Protein AF-A0A2V9ZN91-F1 (afdb_monomer_lite)

Secondary structure (DSSP, 8-state):
---SEEEEEEE------SSSSEEEEEEEEEEEEEE-SSS--TT-EEEEEEEEE-TTS---SSSEEEHHHHHH--EEEEEEEEETTEEEEEEEEEEEESS--SS-S---S---

pLDDT: mean 89.39, std 10.94, range [40.94, 98.19]

Foldseek 3Di:
DFFQWKFKFFWDDADDDPDPFDKDKTKHFTCDTPGHPPQDDGGFIAIEIETEHDVPDDRDDLEYDYPVLVVQAGMKIFRWDDHPRYTYGQNSDMDGDPDDDHDDPDDDPDSD

Structure (mmCIF, N/CA/C/O backbone):
data_AF-A0A2V9ZN91-F1
#
_entry.id   AF-A0A2V9ZN91-F1
#
loop_
_atom_site.group_PDB
_atom_site.id
_atom_site.type_symbol
_atom_site.label_atom_id
_atom_site.label_alt_id
_atom_site.label_comp_id
_atom_site.label_asym_id
_atom_site.label_entity_id
_atom_site.label_seq_id
_atom_site.pdbx_PDB_ins_code
_atom_site.Cartn_x
_atom_site.Cartn_y
_atom_site.Cartn_z
_atom_site.occupancy
_atom_site.B_iso_or_equiv
_atom_site.auth_seq_id
_atom_site.auth_comp_id
_atom_site.auth_asym_id
_atom_site.auth_atom_id
_atom_site.pdbx_PDB_model_num
ATOM 1 N N . MET A 1 1 ? -18.724 -3.884 -6.535 1.00 58.50 1 MET A N 1
ATOM 2 C CA . MET A 1 1 ? -18.820 -3.804 -5.064 1.00 58.50 1 MET A CA 1
ATOM 3 C C . MET A 1 1 ? -17.786 -2.808 -4.570 1.00 58.50 1 MET A C 1
ATOM 5 O O . MET A 1 1 ? -16.633 -2.913 -4.956 1.00 58.50 1 MET A O 1
ATOM 9 N N . ARG A 1 2 ? -18.173 -1.859 -3.711 1.00 78.75 2 ARG A N 1
ATOM 10 C CA . ARG A 1 2 ? -17.245 -0.866 -3.146 1.00 78.75 2 ARG A CA 1
ATOM 11 C C . ARG A 1 2 ? -16.190 -1.568 -2.276 1.00 78.75 2 ARG A C 1
ATOM 13 O O . ARG A 1 2 ? -16.559 -2.391 -1.442 1.00 78.75 2 ARG A O 1
ATOM 20 N N . ALA A 1 3 ? -14.910 -1.227 -2.440 1.00 86.00 3 ALA A N 1
ATOM 21 C CA . ALA A 1 3 ? -13.831 -1.770 -1.609 1.00 86.00 3 ALA A CA 1
ATOM 22 C C . ALA A 1 3 ? -14.094 -1.540 -0.108 1.00 86.00 3 ALA A C 1
ATOM 24 O O . ALA A 1 3 ? -14.440 -0.402 0.253 1.00 86.00 3 ALA A O 1
ATOM 25 N N . PRO A 1 4 ? -13.960 -2.577 0.749 1.00 92.25 4 PRO A N 1
ATOM 26 C CA . PRO A 1 4 ? -14.258 -2.485 2.178 1.00 92.25 4 PRO A CA 1
ATOM 27 C C . PRO A 1 4 ? -13.273 -1.583 2.921 1.00 92.25 4 PRO A C 1
ATOM 29 O O . PRO A 1 4 ? -13.668 -0.924 3.882 1.00 92.25 4 PRO A O 1
ATOM 32 N N . PHE A 1 5 ? -12.029 -1.489 2.448 1.00 94.19 5 PHE A N 1
ATOM 33 C CA . PHE A 1 5 ? -10.984 -0.709 3.098 1.00 94.19 5 PHE A CA 1
ATOM 34 C C . PHE A 1 5 ? -10.509 0.440 2.213 1.00 94.19 5 PHE A C 1
ATOM 36 O O . PHE A 1 5 ? -10.327 0.280 1.005 1.00 94.19 5 PHE A O 1
ATOM 43 N N . HIS A 1 6 ? -10.284 1.594 2.832 1.00 94.94 6 HIS A N 1
ATOM 44 C CA . HIS A 1 6 ? -9.594 2.741 2.248 1.00 94.94 6 HIS A CA 1
ATOM 45 C C . HIS A 1 6 ? -8.701 3.327 3.326 1.00 94.94 6 HIS A C 1
ATOM 47 O O . HIS A 1 6 ? -9.199 3.823 4.340 1.00 94.94 6 HIS A O 1
ATOM 53 N N . VAL A 1 7 ? -7.394 3.193 3.139 1.00 96.31 7 VAL A N 1
ATOM 54 C CA . VAL A 1 7 ? -6.414 3.453 4.192 1.00 96.31 7 VAL A CA 1
ATOM 55 C C . VAL A 1 7 ? -5.182 4.150 3.652 1.00 96.31 7 VAL A C 1
ATOM 57 O O . VAL A 1 7 ? -4.840 3.999 2.480 1.00 96.31 7 VAL A O 1
ATOM 60 N N . GLN A 1 8 ? -4.484 4.840 4.549 1.00 97.75 8 GLN A N 1
ATOM 61 C CA . GLN A 1 8 ? -3.076 5.160 4.372 1.00 97.75 8 GLN A CA 1
ATOM 62 C C . GLN A 1 8 ? -2.249 4.340 5.343 1.00 97.75 8 GLN A C 1
ATOM 64 O O . GLN A 1 8 ? -2.615 4.197 6.513 1.00 97.75 8 GLN A O 1
ATOM 69 N N . PHE A 1 9 ? -1.109 3.844 4.885 1.00 97.62 9 PHE A N 1
ATOM 70 C CA . PHE A 1 9 ? -0.173 3.102 5.715 1.00 97.62 9 PHE A CA 1
ATOM 71 C C . PHE A 1 9 ? 1.257 3.589 5.501 1.00 97.62 9 PHE A C 1
ATOM 73 O O . PHE A 1 9 ? 1.661 3.967 4.402 1.00 97.62 9 PHE A O 1
ATOM 80 N N . HIS A 1 10 ? 2.016 3.610 6.592 1.00 97.88 10 HIS A N 1
ATOM 81 C CA . HIS A 1 10 ? 3.449 3.843 6.587 1.00 97.88 10 HIS A CA 1
ATOM 82 C C . HIS A 1 10 ? 4.148 2.552 6.182 1.00 97.88 10 HIS A C 1
ATOM 84 O O . HIS A 1 1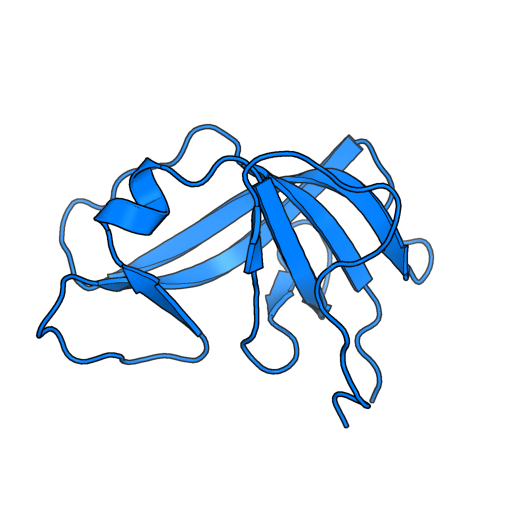0 ? 3.960 1.524 6.832 1.00 97.88 10 HIS A O 1
ATOM 90 N N . LEU A 1 11 ? 4.950 2.608 5.123 1.00 95.44 11 LEU A N 1
ATOM 91 C CA . LEU A 1 11 ? 5.698 1.459 4.636 1.00 95.44 11 LEU A CA 1
ATOM 92 C C . LEU A 1 11 ? 6.707 1.007 5.688 1.00 95.44 11 LEU A C 1
ATOM 94 O O . LEU A 1 11 ? 7.526 1.790 6.172 1.00 95.44 11 LEU A O 1
ATOM 98 N N . GLU A 1 12 ? 6.653 -0.278 6.023 1.00 90.12 12 GLU A N 1
ATOM 99 C CA . GLU A 1 12 ? 7.678 -0.902 6.851 1.00 90.12 12 GLU A CA 1
ATOM 100 C C . GLU A 1 12 ? 8.968 -1.101 6.036 1.00 90.12 12 GLU A C 1
ATOM 102 O O . GLU A 1 12 ? 9.062 -0.728 4.860 1.00 90.12 12 GLU A O 1
ATOM 107 N N . LYS A 1 13 ? 10.010 -1.655 6.671 1.00 84.50 13 LYS A N 1
ATOM 108 C CA . LYS A 1 13 ? 11.275 -1.936 5.988 1.00 84.50 13 LYS A CA 1
ATOM 109 C C . LYS A 1 13 ? 11.000 -2.793 4.748 1.00 84.50 13 LYS A C 1
ATOM 111 O O . LYS A 1 13 ? 10.555 -3.929 4.861 1.00 84.50 13 LYS A O 1
ATOM 116 N N . LYS A 1 14 ? 11.293 -2.227 3.581 1.00 85.06 14 LYS A N 1
ATOM 117 C CA . LYS A 1 14 ? 11.119 -2.880 2.286 1.00 85.06 14 LYS A CA 1
ATOM 118 C C . LYS A 1 14 ? 12.164 -3.969 2.116 1.00 85.06 14 LYS A C 1
ATOM 120 O O . LYS A 1 14 ? 13.351 -3.732 2.343 1.00 85.06 14 LYS A O 1
ATOM 125 N N . GLU A 1 15 ? 11.714 -5.141 1.701 1.00 80.31 15 GLU A N 1
ATOM 126 C CA . GLU A 1 15 ? 12.598 -6.186 1.208 1.00 80.31 15 GLU A CA 1
ATOM 127 C C . GLU A 1 15 ? 12.852 -5.919 -0.275 1.00 80.31 15 GLU A C 1
ATOM 129 O O . GLU A 1 15 ? 11.922 -5.910 -1.082 1.00 80.31 15 GLU A O 1
ATOM 134 N N . GLU A 1 16 ? 14.104 -5.637 -0.630 1.00 81.12 16 GLU A N 1
ATOM 135 C CA . GLU A 1 16 ? 14.487 -5.495 -2.032 1.00 81.12 16 GLU A CA 1
ATOM 136 C C . GLU A 1 16 ? 14.537 -6.881 -2.688 1.00 81.12 16 GLU A C 1
ATOM 138 O O . GLU A 1 16 ? 15.165 -7.798 -2.144 1.00 81.12 16 GLU A O 1
ATOM 143 N N . PRO A 1 17 ? 13.891 -7.069 -3.850 1.00 86.81 17 PRO A N 1
ATOM 144 C CA . PRO A 1 17 ? 13.946 -8.345 -4.537 1.00 86.81 17 PRO A CA 1
ATOM 145 C C . PRO A 1 17 ? 15.327 -8.565 -5.158 1.00 86.81 17 PRO A C 1
ATOM 147 O O . PRO A 1 17 ? 16.000 -7.639 -5.602 1.00 86.81 17 PRO A O 1
ATOM 150 N N . LEU A 1 18 ? 15.724 -9.833 -5.276 1.00 87.50 18 LEU A N 1
ATOM 151 C CA . LEU A 1 18 ? 16.997 -10.218 -5.897 1.00 87.50 18 LEU A CA 1
ATOM 152 C C . LEU A 1 18 ? 17.069 -9.889 -7.399 1.00 87.50 18 LEU A C 1
ATOM 154 O O . LEU A 1 18 ? 18.160 -9.878 -7.969 1.00 87.50 18 LEU A O 1
ATOM 158 N N . ARG A 1 19 ? 15.918 -9.705 -8.059 1.00 90.19 19 ARG A N 1
ATOM 159 C CA . ARG A 1 19 ? 15.798 -9.412 -9.492 1.00 90.19 19 ARG A CA 1
ATOM 160 C C . ARG A 1 19 ? 14.620 -8.480 -9.751 1.00 90.19 19 ARG A C 1
ATOM 162 O O . ARG A 1 19 ? 13.594 -8.573 -9.080 1.00 90.19 19 ARG A O 1
ATOM 169 N N . ILE A 1 20 ? 14.778 -7.624 -10.754 1.00 91.06 20 ILE A N 1
ATOM 170 C CA . ILE A 1 20 ? 13.753 -6.715 -11.270 1.00 91.06 20 ILE A CA 1
ATOM 171 C C . ILE A 1 20 ? 13.701 -6.930 -12.795 1.00 91.06 20 ILE A C 1
ATOM 173 O O . ILE A 1 20 ? 14.775 -7.043 -13.396 1.00 91.06 20 ILE A O 1
ATOM 177 N N . PRO A 1 21 ? 12.509 -7.038 -13.404 1.00 93.00 21 PRO A N 1
ATOM 178 C CA . PRO A 1 21 ? 11.201 -6.879 -12.770 1.00 93.00 21 PRO A CA 1
ATOM 179 C C . PRO A 1 21 ? 10.724 -8.135 -12.007 1.00 93.00 21 PRO A C 1
ATOM 181 O O . PRO A 1 21 ? 11.168 -9.250 -12.295 1.00 93.00 21 PRO A O 1
ATOM 184 N N . SER A 1 22 ? 9.891 -7.959 -10.975 1.00 92.69 22 SER A N 1
ATOM 185 C CA . SER A 1 22 ? 9.359 -9.061 -10.149 1.00 92.69 22 SER A CA 1
ATOM 186 C C . SER A 1 22 ? 8.117 -8.684 -9.332 1.00 92.69 22 SER A C 1
ATOM 188 O O . SER A 1 22 ? 7.865 -7.511 -9.054 1.00 92.69 22 SER A O 1
ATOM 190 N N . ASP A 1 23 ? 7.359 -9.700 -8.904 1.00 92.06 23 ASP A N 1
ATOM 191 C CA . ASP A 1 23 ? 6.293 -9.542 -7.913 1.00 92.06 23 ASP A CA 1
ATOM 192 C C . ASP A 1 23 ? 6.881 -9.335 -6.515 1.00 92.06 23 ASP A C 1
ATOM 194 O O . ASP A 1 23 ? 7.672 -10.148 -6.027 1.00 92.06 23 ASP A O 1
ATOM 198 N N . ILE A 1 24 ? 6.424 -8.287 -5.834 1.00 92.06 24 ILE A N 1
ATOM 199 C C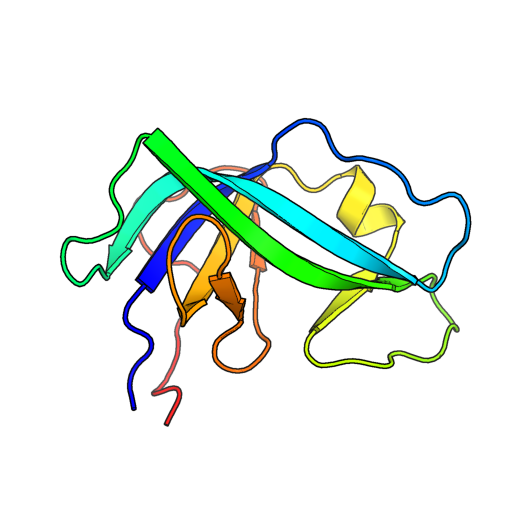A . ILE A 1 24 ? 6.780 -7.995 -4.445 1.00 92.06 24 ILE A CA 1
ATOM 200 C C . ILE A 1 24 ? 5.530 -7.783 -3.593 1.00 92.06 24 ILE A C 1
ATOM 202 O O . ILE A 1 24 ? 4.454 -7.477 -4.105 1.00 92.06 24 ILE A O 1
ATOM 206 N N . PHE A 1 25 ? 5.682 -7.893 -2.274 1.00 92.62 25 PHE A N 1
ATOM 207 C CA . PHE A 1 25 ? 4.684 -7.390 -1.335 1.00 92.62 25 PHE A CA 1
ATOM 208 C C . PHE A 1 25 ? 5.040 -5.969 -0.912 1.00 92.62 25 PHE A C 1
ATOM 210 O O . PHE A 1 25 ? 6.098 -5.734 -0.329 1.00 92.62 25 PHE A O 1
ATOM 217 N N . LEU A 1 26 ? 4.125 -5.037 -1.156 1.00 92.69 26 LEU A N 1
ATOM 218 C CA . LEU A 1 26 ? 4.173 -3.707 -0.573 1.00 92.69 26 LEU A CA 1
ATOM 219 C C . LEU A 1 26 ? 3.285 -3.695 0.667 1.00 92.69 26 LEU A C 1
ATOM 221 O O . LEU A 1 26 ? 2.114 -4.061 0.592 1.00 92.69 26 LEU A O 1
ATOM 225 N N . GLY A 1 27 ? 3.832 -3.294 1.810 1.00 94.62 27 GLY A N 1
ATOM 226 C CA . GLY A 1 27 ? 3.085 -3.329 3.058 1.00 94.62 27 GLY A CA 1
ATOM 227 C C . GLY A 1 27 ? 3.661 -2.456 4.155 1.00 94.62 27 GLY A C 1
ATOM 228 O O . GLY A 1 27 ? 4.775 -1.933 4.061 1.00 94.62 27 GLY A O 1
ATOM 229 N N . GLY A 1 28 ? 2.866 -2.300 5.202 1.00 96.44 28 GLY A N 1
ATOM 230 C CA . GLY A 1 28 ? 3.262 -1.593 6.400 1.00 96.44 28 GLY A CA 1
ATOM 231 C C . GLY A 1 28 ? 2.111 -1.360 7.369 1.00 96.44 28 GLY A C 1
ATOM 232 O O . GLY A 1 28 ? 1.107 -2.072 7.340 1.00 96.44 28 GLY A O 1
ATOM 233 N N . GLN A 1 29 ? 2.280 -0.376 8.248 1.00 98.19 29 GLN A N 1
ATOM 234 C CA . GLN A 1 29 ? 1.358 -0.101 9.345 1.00 98.19 29 GLN A CA 1
ATOM 235 C C . GLN A 1 29 ? 0.346 0.979 8.961 1.00 98.19 29 GLN A C 1
ATOM 237 O O . GLN A 1 29 ? 0.730 2.071 8.543 1.00 98.19 29 GLN A O 1
ATOM 242 N N . VAL A 1 30 ? -0.941 0.707 9.145 1.00 98.06 30 VAL A N 1
ATOM 243 C CA . VAL A 1 30 ? -2.036 1.649 8.906 1.00 98.06 30 VAL A CA 1
ATOM 244 C C . VAL A 1 30 ? -1.900 2.857 9.831 1.00 98.06 30 VAL A C 1
ATOM 246 O O . VAL A 1 30 ? -1.783 2.725 11.049 1.00 98.06 30 VAL A O 1
ATOM 249 N N . VAL A 1 31 ? -1.925 4.051 9.240 1.00 98.12 31 VAL A N 1
ATOM 250 C CA . VAL A 1 31 ? -1.828 5.344 9.938 1.00 98.12 31 VAL A CA 1
ATOM 251 C C . VAL A 1 31 ? -3.089 6.195 9.789 1.00 98.12 31 VAL A C 1
ATOM 253 O O . VAL A 1 31 ? -3.315 7.094 10.605 1.00 98.12 31 VAL A O 1
ATOM 256 N N . ARG A 1 3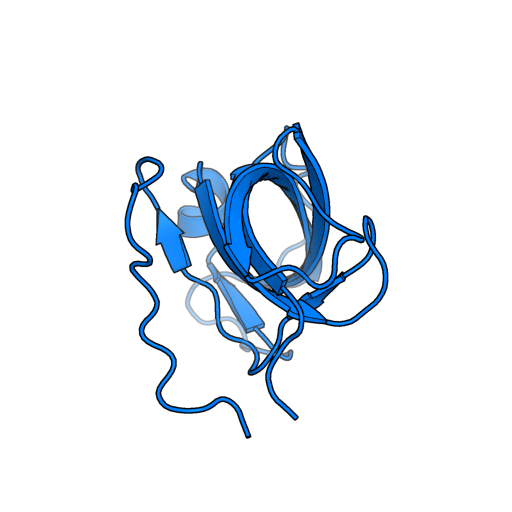2 ? -3.912 5.923 8.767 1.00 97.62 32 ARG A N 1
ATOM 257 C CA . ARG A 1 32 ? -5.227 6.542 8.553 1.00 97.62 32 ARG A CA 1
ATOM 258 C C . ARG A 1 32 ? -6.205 5.527 7.980 1.00 97.62 32 ARG A C 1
ATOM 260 O O . ARG A 1 32 ? -5.842 4.741 7.108 1.00 97.62 32 ARG A O 1
ATOM 267 N N . VAL A 1 33 ? -7.452 5.598 8.437 1.00 96.62 33 VAL A N 1
ATOM 268 C CA . VAL A 1 33 ? -8.570 4.795 7.940 1.00 96.62 33 VAL A CA 1
ATOM 269 C C . VAL A 1 33 ? -9.683 5.739 7.505 1.00 96.62 33 VAL A C 1
ATOM 271 O O . VAL A 1 33 ? -10.288 6.412 8.334 1.00 96.62 33 VAL A O 1
ATOM 274 N N . PHE A 1 34 ? -9.964 5.776 6.207 1.00 94.56 34 PHE A N 1
ATOM 275 C CA . PHE A 1 34 ? -11.075 6.537 5.626 1.00 94.56 34 PHE A CA 1
ATOM 276 C C . PHE A 1 34 ? -12.317 5.664 5.421 1.00 94.56 34 PHE A C 1
ATOM 278 O O . PHE A 1 34 ? -13.444 6.157 5.378 1.00 94.56 34 PHE A O 1
ATOM 285 N N . ARG A 1 35 ? -12.120 4.347 5.293 1.00 93.56 35 ARG A N 1
ATOM 286 C CA . ARG A 1 35 ? -13.188 3.345 5.247 1.00 93.56 35 ARG A CA 1
ATOM 287 C C . ARG A 1 35 ? -12.697 2.019 5.808 1.00 93.56 35 ARG A C 1
ATOM 289 O O . ARG A 1 35 ? -11.597 1.586 5.473 1.00 93.56 35 ARG A O 1
ATOM 296 N N . SER A 1 36 ? -13.540 1.375 6.606 1.00 93.75 36 SER A N 1
ATOM 297 C CA . SER A 1 36 ? -13.332 0.025 7.124 1.00 93.75 36 SER A CA 1
ATOM 298 C C . SER A 1 36 ? -14.683 -0.645 7.371 1.00 93.75 36 SER A C 1
ATOM 300 O O . SER A 1 36 ? -15.689 0.037 7.572 1.00 93.75 36 SER A O 1
ATOM 302 N N . ASP A 1 37 ? -14.700 -1.975 7.361 1.00 94.19 37 ASP A N 1
ATOM 303 C CA . ASP A 1 37 ? -15.836 -2.796 7.792 1.00 94.19 37 ASP A CA 1
ATOM 304 C C . ASP A 1 37 ? -15.682 -3.313 9.237 1.00 94.19 37 ASP A C 1
ATOM 306 O O . ASP A 1 37 ? -16.435 -4.183 9.670 1.00 94.19 37 ASP A O 1
ATOM 310 N N . GLY A 1 38 ? -14.708 -2.772 9.978 1.00 93.75 38 GLY A N 1
ATOM 311 C CA . GLY A 1 38 ? -14.396 -3.141 11.360 1.00 93.75 38 GLY A CA 1
ATOM 312 C C . GLY A 1 38 ? -13.272 -4.171 11.501 1.00 93.75 38 GLY A C 1
ATOM 313 O O . GLY A 1 38 ? -12.865 -4.459 12.618 1.00 93.75 38 GLY A O 1
ATOM 314 N N . ARG A 1 39 ? -12.743 -4.719 10.397 1.00 95.56 39 ARG A N 1
ATOM 315 C CA . ARG A 1 39 ? -11.610 -5.668 10.425 1.00 95.56 39 ARG A CA 1
ATOM 316 C C . ARG A 1 39 ? -10.230 -5.012 10.346 1.00 95.56 39 ARG A C 1
ATOM 318 O O . ARG A 1 39 ? -9.233 -5.726 10.378 1.00 95.56 39 ARG A O 1
ATOM 325 N N . LEU A 1 40 ? -10.180 -3.696 10.157 1.00 95.00 40 LEU A N 1
ATOM 326 C CA . LEU A 1 40 ? -8.940 -2.948 9.992 1.00 95.00 40 LEU A CA 1
ATOM 327 C C . LEU A 1 40 ? -9.025 -1.599 10.704 1.00 95.00 40 LEU A C 1
ATOM 329 O O . LEU A 1 40 ? -9.952 -0.823 10.444 1.00 95.00 40 LEU A O 1
ATOM 333 N N . GLU A 1 41 ? -8.038 -1.321 11.548 1.00 96.44 41 GLU A N 1
ATOM 334 C CA . GLU A 1 41 ? -7.911 -0.112 12.357 1.00 96.44 41 GLU A CA 1
ATOM 335 C C . GLU A 1 41 ? -6.513 0.523 12.226 1.00 96.44 41 GLU A C 1
ATOM 337 O O . GLU A 1 41 ? -5.574 -0.043 11.662 1.00 96.44 41 GLU A O 1
ATOM 342 N N . SER A 1 42 ? -6.361 1.746 12.739 1.00 96.88 42 SER A N 1
ATOM 343 C CA . SER A 1 42 ? -5.052 2.402 12.822 1.00 96.88 42 SER A CA 1
ATOM 344 C C . SER A 1 42 ? -4.115 1.611 13.737 1.00 96.88 42 SER A C 1
ATOM 346 O O . SER A 1 42 ? -4.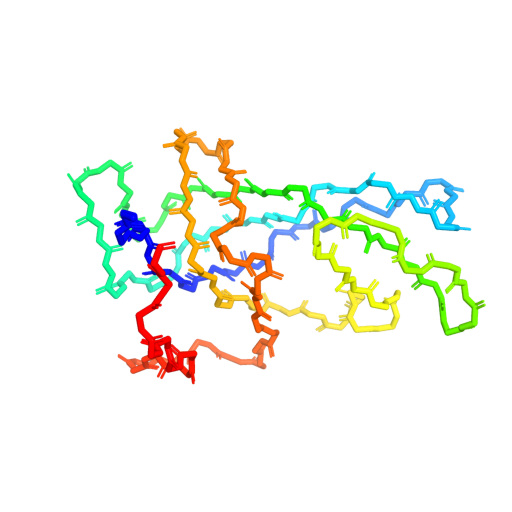465 1.307 14.872 1.00 96.88 42 SER A O 1
ATOM 348 N N . GLY A 1 43 ? -2.897 1.342 13.271 1.00 97.06 43 GLY A N 1
ATOM 349 C CA . GLY A 1 43 ? -1.930 0.489 13.964 1.00 97.06 43 GLY A CA 1
ATOM 350 C C . GLY A 1 43 ? -1.859 -0.938 13.423 1.00 97.06 43 GLY A C 1
ATOM 351 O O . GLY A 1 43 ? -0.832 -1.588 13.619 1.00 97.06 43 GLY A O 1
ATOM 352 N N . ASP A 1 44 ? -2.874 -1.398 12.689 1.00 97.50 44 ASP A N 1
ATOM 353 C CA . ASP A 1 44 ? -2.841 -2.712 12.050 1.00 97.50 44 ASP A CA 1
ATOM 354 C C . ASP A 1 44 ? -1.849 -2.760 10.889 1.00 97.50 44 ASP A C 1
ATOM 356 O O . ASP A 1 44 ? -1.451 -1.739 10.325 1.00 97.50 44 ASP A O 1
ATOM 360 N N . ARG A 1 45 ? -1.460 -3.974 10.498 1.00 97.00 45 ARG A N 1
ATOM 361 C CA . ARG A 1 45 ? -0.618 -4.204 9.323 1.00 97.00 45 ARG A CA 1
ATOM 362 C C . ARG A 1 45 ? -1.451 -4.570 8.111 1.00 97.00 45 ARG A C 1
ATOM 364 O O . ARG A 1 45 ? -2.395 -5.349 8.208 1.00 97.00 45 ARG A O 1
ATOM 371 N N . VAL A 1 46 ? -1.019 -4.080 6.958 1.00 96.62 46 VAL A N 1
ATOM 372 C CA . VAL A 1 46 ? -1.529 -4.494 5.651 1.00 96.62 46 VAL A CA 1
ATOM 373 C C . VAL A 1 46 ? -0.382 -4.708 4.684 1.00 96.62 46 VAL A C 1
ATOM 375 O O . VAL A 1 46 ? 0.648 -4.038 4.759 1.00 96.62 46 VAL A O 1
ATOM 378 N N . ARG A 1 47 ? -0.571 -5.622 3.740 1.00 95.50 47 ARG A N 1
ATOM 379 C CA . ARG A 1 47 ? 0.276 -5.756 2.562 1.00 95.50 47 ARG A CA 1
ATOM 380 C C . ARG A 1 47 ? -0.529 -6.256 1.373 1.00 95.50 47 ARG A C 1
ATOM 382 O O . ARG A 1 47 ? -1.525 -6.948 1.550 1.00 95.50 47 ARG A O 1
ATOM 389 N N . PHE A 1 48 ? -0.066 -5.944 0.174 1.00 93.31 48 PHE A N 1
ATOM 390 C CA . PHE A 1 48 ? -0.619 -6.449 -1.080 1.00 93.31 48 PHE A CA 1
ATOM 391 C C . PHE A 1 48 ? 0.494 -6.644 -2.107 1.00 93.31 48 PHE A C 1
ATOM 393 O O . PHE A 1 48 ? 1.597 -6.114 -1.960 1.00 93.31 48 PHE A O 1
ATOM 400 N N . LYS A 1 49 ? 0.215 -7.434 -3.145 1.00 92.69 49 LYS A N 1
ATOM 401 C CA . LYS A 1 49 ? 1.172 -7.680 -4.226 1.00 92.69 49 LYS A CA 1
ATOM 402 C C . LYS A 1 49 ? 1.154 -6.557 -5.257 1.00 92.69 49 LYS A C 1
ATOM 404 O O . LYS A 1 49 ? 0.078 -6.093 -5.630 1.00 92.69 49 LYS A O 1
ATOM 409 N N . ILE A 1 50 ? 2.333 -6.188 -5.745 1.00 92.38 50 ILE A N 1
ATOM 410 C CA . ILE A 1 50 ? 2.525 -5.306 -6.901 1.00 92.38 50 ILE A CA 1
ATOM 411 C C . ILE A 1 50 ? 3.689 -5.790 -7.756 1.00 92.38 50 ILE A C 1
ATOM 413 O O . ILE A 1 50 ? 4.571 -6.505 -7.274 1.00 92.38 50 ILE A O 1
ATOM 417 N N . TRP A 1 51 ? 3.722 -5.319 -8.996 1.00 93.81 51 TRP A N 1
ATOM 418 C CA . TRP A 1 51 ? 4.857 -5.490 -9.887 1.00 93.81 51 TRP A CA 1
ATOM 419 C C . TRP A 1 51 ? 5.898 -4.388 -9.675 1.00 93.81 51 TRP A C 1
ATOM 421 O O . TRP A 1 51 ? 5.602 -3.202 -9.828 1.00 93.81 51 TRP A O 1
ATOM 431 N N . LEU A 1 52 ? 7.126 -4.756 -9.321 1.00 93.00 52 LEU A N 1
ATOM 432 C CA . LEU A 1 52 ? 8.259 -3.835 -9.272 1.00 93.00 52 LEU A CA 1
ATOM 433 C C . LEU A 1 52 ? 9.010 -3.893 -10.600 1.00 93.00 52 LEU A C 1
ATOM 435 O O . LEU A 1 52 ? 9.442 -4.970 -11.007 1.00 93.00 52 LEU A O 1
ATOM 439 N N . CYS A 1 53 ? 9.222 -2.749 -11.247 1.00 94.06 53 CYS A N 1
ATOM 440 C CA . CYS A 1 53 ? 9.894 -2.690 -12.548 1.00 94.06 53 CYS A CA 1
ATOM 441 C C . CYS A 1 53 ? 10.796 -1.454 -12.720 1.00 94.06 53 CYS A C 1
ATOM 443 O O . CYS A 1 53 ? 10.792 -0.533 -11.898 1.00 94.06 53 CYS A O 1
ATOM 445 N N . GLN A 1 54 ? 11.607 -1.437 -13.778 1.00 93.44 54 GLN A N 1
ATOM 446 C CA . GLN A 1 54 ? 12.377 -0.279 -14.240 1.00 93.44 54 GLN A CA 1
ATOM 447 C C . GLN A 1 54 ? 11.662 0.433 -15.402 1.00 93.44 54 GLN A C 1
ATOM 449 O O . GLN A 1 54 ? 10.831 -0.167 -16.087 1.00 93.44 54 GLN A O 1
ATOM 454 N N . PRO A 1 55 ? 11.996 1.706 -15.687 1.00 90.25 55 PRO A N 1
ATOM 455 C CA . PRO A 1 55 ? 11.559 2.353 -16.918 1.00 90.25 55 PRO A CA 1
ATOM 456 C C . PRO A 1 55 ? 11.988 1.546 -18.153 1.00 90.25 55 PRO A C 1
ATOM 458 O O . PRO A 1 55 ? 13.174 1.286 -18.348 1.00 90.25 55 PRO A O 1
ATOM 461 N N . GLY A 1 56 ? 11.023 1.183 -18.998 1.00 89.12 56 GLY A N 1
ATOM 462 C CA . GLY A 1 56 ? 11.252 0.385 -20.207 1.00 89.12 56 GLY A CA 1
ATOM 463 C C . GLY A 1 56 ? 11.009 -1.118 -20.043 1.00 89.12 56 GLY A C 1
ATOM 464 O O . GLY A 1 56 ? 10.923 -1.806 -21.057 1.00 89.12 56 GLY A O 1
ATOM 465 N N . ASP A 1 57 ? 10.838 -1.614 -18.814 1.00 89.06 57 ASP A N 1
ATOM 466 C CA . ASP A 1 57 ? 10.361 -2.977 -18.580 1.00 89.06 57 ASP A CA 1
ATOM 467 C C . ASP A 1 57 ? 8.878 -3.112 -18.950 1.00 89.06 57 ASP A C 1
ATOM 469 O O . ASP A 1 57 ? 8.102 -2.150 -18.904 1.00 89.06 57 ASP A O 1
ATOM 473 N N . GLU A 1 58 ? 8.463 -4.339 -19.261 1.00 84.88 58 GLU A N 1
ATOM 474 C CA . GLU A 1 58 ? 7.050 -4.655 -19.431 1.00 84.88 58 GLU A CA 1
ATOM 475 C C . GLU A 1 58 ? 6.306 -4.482 -18.094 1.00 84.88 58 GLU A C 1
ATOM 477 O O . GLU A 1 58 ? 6.676 -5.043 -17.056 1.00 84.88 58 GLU A O 1
ATOM 482 N N . GLN A 1 59 ? 5.249 -3.670 -18.114 1.00 84.44 59 GLN A N 1
ATOM 483 C CA . GLN A 1 59 ? 4.391 -3.407 -16.960 1.00 84.44 59 GLN A CA 1
ATOM 484 C C . GLN A 1 59 ? 3.348 -4.519 -16.858 1.00 84.44 59 GLN A C 1
ATOM 486 O O . GLN A 1 59 ? 2.202 -4.368 -17.277 1.00 84.44 59 GLN A O 1
ATOM 491 N N . THR A 1 60 ? 3.771 -5.672 -16.351 1.00 74.62 60 THR A N 1
ATOM 492 C CA . THR A 1 60 ? 2.904 -6.840 -16.196 1.00 74.62 60 THR A CA 1
ATOM 493 C C . THR A 1 60 ? 2.323 -6.893 -14.795 1.00 74.62 60 THR A C 1
ATOM 495 O O . THR A 1 60 ? 3.062 -6.839 -13.823 1.00 74.62 60 THR A O 1
ATOM 498 N N . GLY A 1 61 ? 1.011 -7.070 -14.674 1.00 68.50 61 GLY A N 1
ATOM 499 C CA . GLY A 1 61 ? 0.350 -7.259 -13.387 1.00 68.50 61 GLY A CA 1
ATOM 500 C C . GLY A 1 61 ? -0.736 -6.222 -13.119 1.00 68.50 61 GLY A C 1
ATOM 501 O O . GLY A 1 61 ? -0.930 -5.305 -13.913 1.00 68.50 61 GLY A O 1
ATOM 502 N N . PRO A 1 62 ? -1.478 -6.396 -12.016 1.00 73.00 62 PRO A N 1
ATOM 503 C CA . PRO A 1 62 ? -2.599 -5.533 -11.684 1.00 73.00 62 PRO A CA 1
ATOM 504 C C . PRO A 1 62 ? -2.159 -4.077 -11.511 1.00 73.00 62 PRO A C 1
ATOM 506 O O . PRO A 1 62 ? -2.671 -3.192 -12.184 1.00 73.00 62 PRO A O 1
ATOM 509 N N . ALA A 1 63 ? -1.165 -3.848 -10.654 1.00 88.38 63 ALA A N 1
ATOM 510 C CA . ALA A 1 63 ? -0.584 -2.544 -10.374 1.00 88.38 63 ALA A CA 1
ATOM 511 C C . ALA A 1 63 ? 0.941 -2.661 -10.363 1.00 88.38 63 ALA A C 1
ATOM 513 O O . ALA A 1 63 ? 1.478 -3.707 -9.979 1.00 88.38 63 ALA A O 1
ATOM 514 N N . PHE A 1 64 ? 1.635 -1.586 -10.731 1.00 91.50 64 PHE A N 1
ATOM 515 C CA . PHE A 1 64 ? 3.093 -1.556 -10.751 1.00 91.50 64 PHE A CA 1
ATOM 516 C C . PHE A 1 64 ? 3.660 -0.329 -10.039 1.00 91.50 64 PHE A C 1
ATOM 518 O O . PHE A 1 64 ? 2.991 0.688 -9.861 1.00 91.50 64 PHE A O 1
ATOM 525 N N . ILE A 1 65 ? 4.926 -0.425 -9.650 1.00 91.75 65 ILE A N 1
ATOM 526 C CA . ILE A 1 65 ? 5.721 0.695 -9.161 1.00 91.75 65 ILE A CA 1
ATOM 527 C C . ILE A 1 65 ? 7.107 0.645 -9.801 1.00 91.75 65 ILE A C 1
ATOM 529 O O . ILE A 1 65 ? 7.724 -0.416 -9.905 1.00 91.75 65 ILE A O 1
ATOM 533 N N . HIS A 1 66 ? 7.627 1.801 -10.208 1.00 92.69 66 HIS A N 1
ATOM 534 C CA . HIS A 1 66 ? 9.019 1.879 -10.638 1.00 92.69 66 HIS A CA 1
ATOM 535 C C . HIS A 1 66 ? 9.961 1.796 -9.438 1.00 92.69 66 HIS A C 1
ATOM 537 O O . HIS A 1 66 ? 9.682 2.384 -8.391 1.00 92.69 66 HIS A O 1
ATOM 543 N N . HIS A 1 67 ? 11.108 1.142 -9.608 1.00 92.06 67 HIS A N 1
ATOM 544 C CA . HIS A 1 67 ? 12.097 0.944 -8.548 1.00 92.06 67 HIS A CA 1
ATOM 545 C C . HIS A 1 67 ? 12.489 2.237 -7.816 1.00 92.06 67 HIS A C 1
ATOM 547 O O . HIS A 1 67 ? 12.487 2.276 -6.590 1.00 92.06 67 HIS A O 1
ATOM 553 N N . ASP A 1 68 ? 12.732 3.332 -8.537 1.00 91.44 68 ASP A N 1
ATOM 554 C CA . ASP A 1 68 ? 13.086 4.613 -7.913 1.00 91.44 68 ASP A CA 1
ATOM 555 C C . ASP A 1 68 ? 11.964 5.182 -7.031 1.00 91.44 68 ASP A C 1
ATOM 557 O O . ASP A 1 68 ? 12.226 5.730 -5.954 1.00 91.44 68 ASP A O 1
ATOM 561 N N . ALA A 1 69 ? 10.710 5.043 -7.472 1.00 90.50 69 ALA A N 1
ATOM 562 C CA . ALA A 1 69 ? 9.542 5.446 -6.696 1.00 90.50 69 ALA A CA 1
ATOM 563 C C . ALA A 1 69 ? 9.355 4.522 -5.487 1.00 90.50 69 ALA A C 1
ATOM 565 O O . ALA A 1 69 ? 9.139 5.006 -4.375 1.00 90.50 69 ALA A O 1
ATOM 566 N N . PHE A 1 70 ? 9.528 3.212 -5.681 1.00 91.81 70 PHE A N 1
ATOM 567 C CA . PHE A 1 70 ? 9.506 2.222 -4.613 1.00 91.81 70 PHE A CA 1
ATOM 568 C C . PHE A 1 70 ? 10.519 2.552 -3.532 1.00 91.81 70 PHE A C 1
ATOM 570 O O . PHE A 1 70 ? 10.126 2.654 -2.379 1.00 91.81 70 PHE A O 1
ATOM 577 N N . THR A 1 71 ? 11.781 2.812 -3.868 1.00 90.31 71 THR A N 1
ATOM 578 C CA . THR A 1 71 ? 12.831 3.117 -2.887 1.00 90.31 71 THR A CA 1
ATOM 579 C C . THR A 1 71 ? 12.498 4.363 -2.066 1.00 90.31 71 THR A C 1
ATOM 581 O O . THR A 1 71 ? 12.688 4.378 -0.847 1.00 90.31 71 THR A O 1
ATOM 584 N N . ARG A 1 72 ? 11.911 5.388 -2.696 1.00 90.88 72 ARG A N 1
ATOM 585 C CA . ARG A 1 72 ? 11.577 6.670 -2.051 1.00 90.88 72 ARG A CA 1
ATOM 586 C C . ARG A 1 72 ? 10.252 6.674 -1.292 1.00 90.88 72 ARG A C 1
ATOM 588 O O . ARG A 1 72 ? 10.081 7.526 -0.421 1.00 9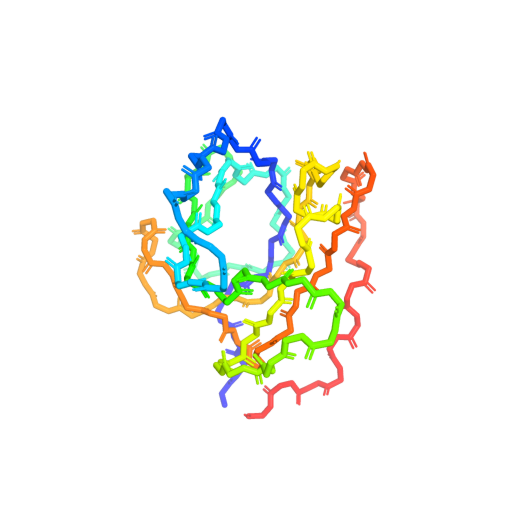0.88 72 ARG A O 1
ATOM 595 N N . ALA A 1 73 ? 9.335 5.759 -1.605 1.00 92.69 73 ALA A N 1
ATOM 596 C CA . ALA A 1 73 ? 8.005 5.722 -1.009 1.00 92.69 73 ALA A CA 1
ATOM 597 C C . ALA A 1 73 ? 8.077 5.635 0.524 1.00 92.69 73 ALA A C 1
ATOM 599 O O . ALA A 1 73 ? 8.889 4.897 1.077 1.00 92.69 73 ALA A O 1
ATOM 600 N N . ARG A 1 74 ? 7.234 6.373 1.237 1.00 95.19 74 ARG A N 1
ATOM 601 C CA . ARG A 1 74 ? 7.164 6.290 2.709 1.00 95.19 74 ARG A CA 1
ATOM 602 C C . ARG A 1 74 ? 5.772 5.944 3.175 1.00 95.19 74 ARG A C 1
ATOM 604 O O . ARG A 1 74 ? 5.613 5.157 4.097 1.00 95.19 74 ARG A O 1
ATOM 611 N N . TYR A 1 75 ? 4.785 6.505 2.501 1.00 96.81 75 TYR A N 1
ATOM 612 C CA . TYR A 1 75 ? 3.388 6.274 2.779 1.00 96.81 75 TYR A CA 1
ATOM 613 C C . TYR A 1 75 ? 2.693 5.880 1.490 1.00 96.81 75 TYR A C 1
ATOM 615 O O . TYR A 1 75 ? 3.126 6.264 0.400 1.00 96.81 75 TYR A O 1
ATOM 623 N N . VAL A 1 76 ? 1.631 5.105 1.632 1.00 96.38 76 VAL A N 1
ATOM 624 C CA . VAL A 1 76 ? 0.775 4.706 0.523 1.00 96.38 76 VAL A CA 1
ATOM 625 C C . VAL A 1 76 ? -0.666 4.892 0.935 1.00 96.38 76 VAL A C 1
ATOM 627 O O . VAL A 1 76 ? -1.031 4.490 2.037 1.00 96.38 76 VAL A O 1
ATOM 630 N N . GLU A 1 77 ? -1.466 5.470 0.048 1.00 96.38 77 GLU A N 1
ATOM 631 C CA . G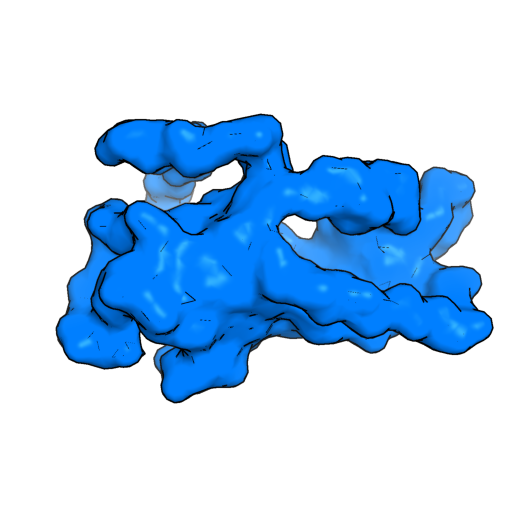LU A 1 77 ? -2.921 5.396 0.091 1.00 96.38 77 GLU A CA 1
ATOM 632 C C . GLU A 1 77 ? -3.400 4.295 -0.854 1.00 96.38 77 GLU A C 1
ATOM 634 O O . GLU A 1 77 ? -2.890 4.165 -1.967 1.00 96.38 77 GLU A O 1
ATOM 639 N N . ALA A 1 78 ? -4.351 3.476 -0.407 1.00 94.75 78 ALA A N 1
ATOM 640 C CA . ALA A 1 78 ? -4.914 2.418 -1.235 1.00 94.75 78 ALA A CA 1
ATOM 641 C C . ALA A 1 78 ? -6.354 2.074 -0.844 1.00 94.75 78 ALA A C 1
ATOM 643 O O . ALA A 1 78 ? -6.760 2.175 0.321 1.00 94.75 78 ALA A O 1
ATOM 644 N N . TYR A 1 79 ? -7.097 1.574 -1.830 1.00 93.88 79 TYR A N 1
ATOM 645 C CA . TYR A 1 79 ? -8.333 0.832 -1.613 1.00 93.88 79 TYR A CA 1
ATOM 646 C C . TYR A 1 79 ? -8.019 -0.660 -1.600 1.00 93.88 79 TYR A C 1
ATOM 648 O O . TYR A 1 79 ? -7.350 -1.153 -2.507 1.00 93.88 79 TYR A O 1
ATOM 656 N N . LEU A 1 80 ? -8.498 -1.384 -0.586 1.00 93.81 80 LEU A N 1
ATOM 657 C CA . LEU A 1 80 ? -8.146 -2.792 -0.393 1.00 93.81 80 LEU A CA 1
ATOM 658 C C . LEU A 1 80 ? -9.376 -3.696 -0.249 1.00 93.81 80 LEU A C 1
ATOM 660 O O . LEU A 1 80 ? -10.379 -3.320 0.365 1.00 93.81 80 LEU A O 1
ATOM 664 N N . HIS A 1 81 ? -9.252 -4.911 -0.784 1.00 92.94 81 HIS A N 1
ATOM 665 C CA . HIS A 1 81 ? -10.114 -6.070 -0.551 1.00 92.94 81 HIS A CA 1
ATOM 666 C C . HIS A 1 81 ? -9.366 -7.159 0.232 1.00 92.94 81 HIS A C 1
ATOM 668 O O . HIS A 1 81 ? -8.173 -7.044 0.513 1.00 92.94 81 HIS A O 1
ATOM 674 N N . GLY A 1 82 ? -10.079 -8.240 0.552 1.00 91.38 82 GLY A N 1
ATOM 675 C CA . GLY A 1 82 ? -9.499 -9.440 1.145 1.00 91.38 82 GLY A CA 1
ATOM 676 C C . GLY A 1 82 ? -9.577 -9.456 2.668 1.00 91.38 82 GLY A C 1
ATOM 677 O O . GLY A 1 82 ? -10.568 -9.008 3.262 1.00 91.38 82 GLY A O 1
ATOM 678 N N . GLN A 1 83 ? -8.550 -10.035 3.285 1.00 93.75 83 GLN A N 1
ATOM 679 C CA . GLN A 1 83 ? -8.484 -10.291 4.717 1.00 93.75 83 GLN A CA 1
ATOM 680 C C . GLN A 1 83 ? -7.156 -9.757 5.269 1.00 93.75 83 GLN A C 1
ATOM 682 O O . GLN A 1 83 ? -6.118 -10.363 5.012 1.00 93.75 83 GLN A O 1
ATOM 687 N N . PRO A 1 84 ? -7.168 -8.667 6.059 1.00 94.62 84 PRO A N 1
ATOM 688 C CA . PRO A 1 84 ? -5.957 -8.181 6.708 1.00 94.62 84 PRO A CA 1
ATOM 689 C C . PRO A 1 84 ? -5.241 -9.291 7.508 1.00 94.62 84 PRO A C 1
ATOM 691 O O . PRO A 1 84 ? -5.921 -10.115 8.132 1.00 94.62 84 PRO A O 1
ATOM 694 N N . PRO A 1 85 ? -3.892 -9.331 7.501 1.00 95.75 85 PRO A N 1
ATOM 695 C CA . PRO A 1 85 ? -2.994 -8.353 6.877 1.00 95.75 85 PRO A CA 1
ATOM 696 C C . PRO A 1 85 ? -2.742 -8.580 5.373 1.00 95.75 85 PRO A C 1
ATOM 698 O O . PRO A 1 85 ? -2.180 -7.700 4.723 1.00 95.75 85 PRO A O 1
ATOM 701 N N . ASP A 1 86 ? -3.128 -9.729 4.813 1.00 96.00 86 ASP A N 1
ATOM 702 C CA . ASP A 1 86 ? -2.907 -10.087 3.406 1.00 96.00 86 ASP A CA 1
ATOM 703 C C . ASP A 1 86 ? -4.079 -9.612 2.528 1.00 96.00 86 ASP A C 1
ATOM 705 O O . ASP A 1 86 ? -5.081 -10.301 2.324 1.00 96.00 86 ASP A O 1
ATOM 709 N N . CYS A 1 87 ? -3.941 -8.399 2.003 1.00 94.69 87 CYS A N 1
ATOM 710 C CA . CYS A 1 87 ? -4.959 -7.719 1.216 1.00 94.69 87 CYS A CA 1
ATOM 711 C C . CYS A 1 87 ? -4.679 -7.772 -0.295 1.00 94.69 87 CYS A C 1
ATOM 713 O O . CYS A 1 87 ? -3.587 -8.109 -0.758 1.00 94.69 87 CYS A O 1
ATOM 715 N N . GLU A 1 88 ? -5.675 -7.351 -1.071 1.00 93.44 88 GLU A N 1
ATOM 716 C CA . GLU A 1 88 ? -5.597 -7.168 -2.523 1.00 93.44 88 GLU A CA 1
ATOM 717 C C . GLU A 1 88 ? -5.953 -5.725 -2.893 1.00 93.44 88 GLU A C 1
ATOM 719 O O . GLU A 1 88 ? -6.833 -5.130 -2.268 1.00 93.44 88 GLU A O 1
ATOM 724 N N . LEU A 1 89 ? -5.299 -5.161 -3.914 1.00 91.75 89 LEU A N 1
ATOM 725 C CA . LEU A 1 89 ? -5.645 -3.832 -4.422 1.00 91.75 89 LEU A CA 1
ATOM 726 C C . LEU A 1 89 ? -7.013 -3.844 -5.098 1.00 91.75 89 LEU A C 1
ATOM 728 O O . LEU A 1 89 ? -7.259 -4.616 -6.025 1.00 91.75 89 LEU A O 1
ATOM 732 N N . ALA A 1 90 ? -7.880 -2.930 -4.682 1.00 88.50 90 ALA A N 1
ATOM 733 C CA . ALA A 1 90 ? -9.128 -2.663 -5.371 1.00 88.50 90 ALA A CA 1
ATOM 734 C C . ALA A 1 90 ? -8.883 -1.720 -6.551 1.00 88.50 90 ALA A C 1
ATOM 736 O O . ALA A 1 90 ? -8.269 -0.668 -6.386 1.00 88.50 90 ALA A O 1
ATOM 737 N N . GLY A 1 91 ? -9.357 -2.094 -7.741 1.00 80.25 91 GLY A N 1
ATOM 738 C CA . GLY A 1 91 ? -9.187 -1.274 -8.947 1.00 80.25 91 GLY A CA 1
ATOM 739 C C . GLY A 1 91 ? -7.756 -1.148 -9.450 1.00 80.25 91 GLY A C 1
ATOM 740 O O . GLY A 1 91 ? -7.525 -0.426 -10.408 1.00 80.25 91 GLY A O 1
ATOM 741 N N . TYR A 1 92 ? -6.816 -1.846 -8.810 1.00 82.38 92 TYR A N 1
ATOM 742 C CA . TYR A 1 92 ? -5.398 -1.820 -9.139 1.00 82.38 92 TYR A CA 1
ATOM 743 C C . TYR A 1 92 ? -4.722 -0.443 -9.048 1.00 82.38 92 TYR A C 1
ATOM 745 O O . TYR A 1 92 ? -3.669 -0.216 -9.638 1.00 82.38 92 TYR A O 1
ATOM 753 N N . GLU A 1 93 ? -5.292 0.459 -8.253 1.00 81.38 93 GLU A N 1
ATOM 754 C CA . GLU A 1 93 ? -4.764 1.802 -8.041 1.00 81.38 93 GLU A CA 1
ATOM 755 C C . GLU A 1 93 ? -4.298 1.981 -6.594 1.00 81.38 93 GLU A C 1
ATOM 757 O O . GLU A 1 93 ? -4.948 1.546 -5.640 1.00 81.38 93 GLU A O 1
ATOM 762 N N . PHE A 1 94 ? -3.166 2.660 -6.436 1.00 92.25 94 PHE A N 1
ATOM 763 C CA . PHE A 1 94 ? -2.645 3.147 -5.163 1.00 92.25 94 PHE A CA 1
ATOM 764 C C . PHE A 1 94 ? -1.859 4.434 -5.417 1.00 92.25 94 PHE A C 1
ATOM 766 O O . PHE A 1 94 ? -1.415 4.687 -6.538 1.00 92.25 94 PHE A O 1
ATOM 773 N N . GLU A 1 95 ? -1.645 5.227 -4.373 1.00 93.06 95 GLU A N 1
ATOM 774 C CA . GLU A 1 95 ? -0.890 6.473 -4.469 1.00 93.06 95 GLU A CA 1
ATOM 775 C C . GLU A 1 95 ? 0.248 6.507 -3.452 1.00 93.06 95 GLU A C 1
ATOM 777 O O . GLU A 1 95 ? 0.073 6.157 -2.286 1.00 93.06 95 GLU A O 1
ATOM 782 N N . VAL A 1 96 ? 1.440 6.918 -3.893 1.00 93.44 96 VAL A N 1
ATOM 783 C CA . VAL A 1 96 ? 2.595 7.114 -3.010 1.00 93.44 96 VAL A CA 1
ATOM 784 C C . VAL A 1 96 ? 2.554 8.524 -2.446 1.00 93.44 96 VAL A C 1
ATOM 786 O O . VAL A 1 96 ? 2.563 9.501 -3.190 1.00 93.44 96 VAL A O 1
ATOM 789 N N . LEU A 1 97 ? 2.602 8.626 -1.123 1.00 92.81 97 LEU A N 1
ATOM 790 C CA . LEU A 1 97 ? 2.527 9.890 -0.406 1.00 92.81 97 LEU A CA 1
ATOM 791 C C . LEU A 1 97 ? 3.855 10.226 0.280 1.00 92.81 97 LEU A C 1
ATOM 793 O O . LEU A 1 97 ? 4.603 9.353 0.742 1.00 92.81 97 LEU A O 1
ATOM 797 N N . SER A 1 98 ? 4.141 11.524 0.377 1.00 90.44 98 SER A N 1
ATOM 798 C CA . SER A 1 98 ? 5.290 12.049 1.126 1.00 90.44 98 SER A CA 1
ATOM 799 C C . SER A 1 98 ? 5.036 12.077 2.639 1.00 90.44 98 SER A C 1
ATOM 801 O O . SER A 1 98 ? 5.970 11.879 3.420 1.00 90.44 98 SER A O 1
ATOM 803 N N . ALA A 1 99 ? 3.779 12.270 3.042 1.00 93.69 99 ALA A N 1
ATOM 804 C CA . ALA A 1 99 ? 3.285 12.246 4.414 1.00 93.69 99 ALA A CA 1
ATOM 805 C C . ALA A 1 99 ? 1.807 11.799 4.435 1.00 93.69 99 ALA A C 1
ATOM 807 O O . ALA A 1 99 ? 1.139 11.924 3.407 1.00 93.69 99 ALA A O 1
ATOM 808 N N . PRO A 1 100 ? 1.284 11.306 5.574 1.00 94.06 100 PRO A N 1
ATOM 809 C CA . PRO A 1 100 ? -0.143 11.043 5.730 1.00 94.06 100 PRO A CA 1
ATOM 810 C C . PRO A 1 100 ? -0.958 12.332 5.621 1.00 94.06 100 PRO A C 1
ATOM 812 O O . PRO A 1 100 ? -0.491 13.401 6.020 1.00 94.06 100 PRO A O 1
ATOM 815 N N . THR A 1 101 ? -2.193 12.211 5.153 1.00 95.44 101 THR A N 1
ATOM 816 C CA . THR A 1 101 ? -3.164 13.306 5.084 1.00 95.44 101 THR A CA 1
ATOM 817 C C . THR A 1 101 ? -4.411 12.945 5.884 1.00 95.44 101 THR A C 1
ATOM 819 O O . THR A 1 101 ? -4.749 11.775 6.054 1.00 95.44 101 THR A O 1
ATOM 822 N N . ASP A 1 102 ? -5.096 13.955 6.417 1.00 94.00 102 ASP A N 1
ATOM 823 C CA . ASP A 1 102 ? -6.320 13.735 7.202 1.00 94.00 102 ASP A CA 1
ATOM 824 C C . ASP A 1 102 ? -7.565 13.556 6.318 1.00 94.00 102 ASP A C 1
ATOM 826 O O . ASP A 1 102 ? -8.588 13.051 6.776 1.00 94.00 102 ASP A O 1
ATOM 830 N N . GLU A 1 103 ? -7.448 13.900 5.036 1.00 93.69 103 GLU A N 1
ATOM 831 C CA . GLU A 1 103 ? -8.433 13.642 3.988 1.00 93.69 103 GLU A CA 1
ATOM 832 C C . GLU A 1 103 ? -7.814 12.748 2.905 1.00 93.69 103 GLU A C 1
ATOM 834 O O . GLU A 1 103 ? -6.606 12.846 2.668 1.00 93.69 103 GLU A O 1
ATOM 839 N N . PRO A 1 104 ? -8.602 11.885 2.242 1.00 92.38 104 PRO A N 1
ATOM 840 C CA . PRO A 1 104 ? -8.081 11.016 1.195 1.00 92.38 104 PRO A CA 1
ATOM 841 C C . PRO A 1 104 ? -7.606 11.811 -0.021 1.00 92.38 104 PRO A C 1
ATOM 843 O O . PRO A 1 104 ? -8.317 12.698 -0.500 1.00 92.38 104 PRO A O 1
ATOM 846 N N . THR A 1 105 ? -6.440 11.457 -0.560 1.00 90.00 105 THR A N 1
ATOM 847 C CA . THR A 1 105 ? -5.953 12.019 -1.830 1.00 90.00 105 THR A CA 1
ATOM 848 C C . THR A 1 105 ? -6.564 11.291 -3.021 1.00 90.00 105 THR A C 1
ATOM 850 O O . THR A 1 105 ? -6.886 11.910 -4.039 1.00 90.00 105 THR A O 1
ATOM 853 N N . MET A 1 106 ? -6.812 9.986 -2.874 1.00 87.25 106 MET A N 1
ATOM 854 C CA . MET A 1 106 ? -7.409 9.169 -3.915 1.00 87.25 106 MET A CA 1
ATOM 855 C C . MET A 1 106 ? -8.926 9.354 -3.929 1.00 87.25 106 MET A C 1
ATOM 857 O O . MET A 1 106 ? -9.681 8.758 -3.148 1.00 87.25 106 MET A O 1
ATOM 861 N N . THR A 1 107 ? -9.397 10.146 -4.886 1.00 72.12 107 THR A N 1
ATOM 862 C CA . THR A 1 107 ? -10.826 10.327 -5.154 1.00 72.12 107 THR A CA 1
ATOM 863 C C . THR A 1 107 ? -11.331 9.224 -6.074 1.00 72.12 107 THR A C 1
ATOM 865 O O . THR A 1 107 ? -11.436 9.370 -7.288 1.00 72.12 107 THR A O 1
ATOM 868 N N . VAL A 1 108 ? -11.685 8.076 -5.499 1.00 62.16 108 VAL A N 1
ATOM 869 C CA . VAL A 1 108 ? -12.375 7.058 -6.288 1.00 62.16 108 VAL A CA 1
ATOM 870 C C . VAL A 1 108 ? -13.800 7.520 -6.572 1.00 62.16 108 VAL A C 1
ATOM 872 O O . VAL A 1 108 ? -14.693 7.483 -5.717 1.00 62.16 108 VAL A O 1
ATOM 875 N N . THR A 1 109 ? -14.014 7.889 -7.830 1.00 49.22 109 THR A N 1
ATOM 876 C CA . THR A 1 109 ? -15.333 7.919 -8.451 1.00 49.22 109 THR A CA 1
ATOM 877 C C . THR A 1 109 ? -15.729 6.463 -8.686 1.00 49.22 109 THR A C 1
ATOM 879 O O . THR A 1 109 ? -15.411 5.891 -9.713 1.00 49.22 109 THR A O 1
ATOM 882 N N . GLN A 1 110 ? -16.341 5.840 -7.675 1.00 43.88 110 GLN A N 1
ATOM 883 C CA . GLN A 1 110 ? -16.947 4.502 -7.731 1.00 43.88 110 GLN A CA 1
ATOM 884 C C . GLN A 1 110 ? -16.096 3.420 -8.433 1.00 43.88 110 GLN A C 1
ATOM 886 O O . GLN A 1 110 ? -16.353 3.066 -9.577 1.00 43.88 110 GLN A O 1
ATOM 891 N N . LEU A 1 111 ? -15.156 2.807 -7.706 1.00 48.34 111 LEU A N 1
ATOM 892 C CA . LEU A 1 111 ? -14.666 1.466 -8.038 1.00 48.34 111 LEU A CA 1
ATOM 893 C C . LEU A 1 111 ? -15.879 0.520 -7.982 1.00 48.34 111 LEU A C 1
ATOM 895 O O . LEU A 1 111 ? -16.379 0.209 -6.891 1.00 48.34 111 LEU A O 1
ATOM 899 N N . GLN A 1 112 ? -16.425 0.213 -9.163 1.00 40.94 112 GLN A N 1
ATOM 900 C CA . GLN A 1 112 ? -17.596 -0.640 -9.371 1.00 40.94 112 GLN A CA 1
ATOM 901 C C . GLN A 1 112 ? -17.245 -2.115 -9.286 1.00 40.94 112 GLN A C 1
ATOM 903 O O . GLN A 1 112 ? -16.134 -2.513 -9.682 1.00 40.94 112 GLN A O 1
#

Radius of gyration: 13.38 Å; chains: 1; bounding box: 36×24×34 Å

Sequence (112 aa):
MRAPFHVQFHLEKKEEPLRIPSDIFLGGQVVRVFRSDGRLESGDRVRFKIWLCQPGDEQTGPAFIHHDAFTRARYVEAYLHGQPPDCELAGYEFEVLSAPTDEPTMTVTQLQ